Protein AF-A0A523W5K6-F1 (afdb_monomer_lite)

Structure (mmCIF, N/CA/C/O backbone):
data_AF-A0A523W5K6-F1
#
_entry.id   AF-A0A523W5K6-F1
#
loop_
_atom_site.group_PDB
_atom_site.id
_atom_site.type_symbol
_atom_site.label_atom_id
_atom_site.label_alt_id
_atom_site.label_comp_id
_atom_site.label_asym_id
_atom_site.label_entity_id
_atom_site.label_seq_id
_atom_site.pdbx_PDB_ins_code
_atom_site.Cartn_x
_atom_site.Cartn_y
_atom_site.Cartn_z
_atom_site.occupancy
_atom_site.B_iso_or_equiv
_atom_site.auth_seq_id
_atom_site.auth_comp_id
_atom_site.auth_asym_id
_atom_site.auth_atom_id
_atom_site.pdbx_PDB_model_num
ATOM 1 N N . MET A 1 1 ? -30.528 11.003 18.017 1.00 37.56 1 MET A N 1
ATOM 2 C CA . MET A 1 1 ? -29.917 10.177 16.956 1.00 37.56 1 MET A CA 1
ATOM 3 C C . MET A 1 1 ? -28.581 10.808 16.619 1.00 37.56 1 MET A C 1
ATOM 5 O O . MET A 1 1 ? -28.574 11.810 15.917 1.00 37.56 1 MET A O 1
ATOM 9 N N . SER A 1 2 ? -27.481 10.332 17.209 1.00 46.16 2 SER A N 1
ATOM 10 C CA . SER A 1 2 ? -26.152 10.773 16.781 1.00 46.16 2 SER A CA 1
ATOM 11 C C . SER A 1 2 ? -25.841 10.071 15.466 1.00 46.16 2 SER A C 1
ATOM 13 O O . SER A 1 2 ? -25.927 8.848 15.388 1.00 46.16 2 SER A O 1
ATOM 15 N N . LEU A 1 3 ? -25.524 10.841 14.432 1.00 51.44 3 LEU A N 1
ATOM 16 C CA . LEU A 1 3 ? -24.790 10.314 13.292 1.00 51.44 3 LEU A CA 1
ATOM 17 C C . LEU A 1 3 ? -23.447 9.843 13.860 1.00 51.44 3 LEU A C 1
ATOM 19 O O . LEU A 1 3 ? -22.689 10.676 14.356 1.00 51.44 3 LEU A O 1
ATOM 23 N N . GLU A 1 4 ? -23.182 8.535 13.882 1.00 60.28 4 GLU A N 1
ATOM 24 C CA . GLU A 1 4 ? -21.800 8.071 14.009 1.00 60.28 4 GLU A CA 1
ATOM 25 C C . GLU A 1 4 ? -21.025 8.758 12.884 1.00 60.28 4 GLU A C 1
ATOM 27 O O . GLU A 1 4 ? -21.353 8.595 11.706 1.00 60.28 4 GLU A O 1
ATOM 32 N N . ALA A 1 5 ? -20.075 9.620 13.252 1.00 59.53 5 ALA A N 1
ATOM 33 C CA . ALA A 1 5 ? -19.179 10.237 12.291 1.00 59.53 5 ALA A CA 1
ATOM 34 C C . ALA A 1 5 ? -18.540 9.115 11.464 1.00 59.53 5 ALA A C 1
ATOM 36 O O . ALA A 1 5 ? -18.206 8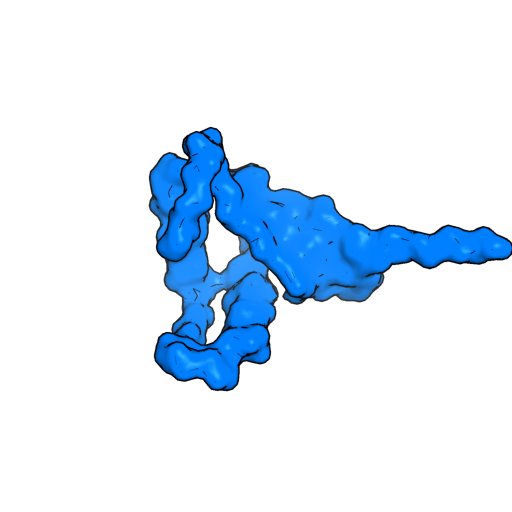.066 12.014 1.00 59.53 5 ALA A O 1
ATOM 37 N N . CYS A 1 6 ? -18.442 9.312 10.148 1.00 60.97 6 CYS A N 1
ATOM 38 C CA . CYS A 1 6 ? -17.897 8.323 9.224 1.00 60.97 6 CYS A CA 1
ATOM 39 C C . CYS A 1 6 ? -16.566 7.794 9.782 1.00 60.97 6 CYS A C 1
ATOM 41 O O . CYS A 1 6 ? -15.587 8.531 9.827 1.00 60.97 6 CYS A O 1
ATOM 43 N N . LYS A 1 7 ? -16.563 6.541 10.265 1.00 84.75 7 LYS A N 1
ATOM 44 C CA . LYS A 1 7 ? -15.457 5.940 11.035 1.00 84.75 7 LYS A CA 1
ATOM 45 C C . LYS A 1 7 ? -14.155 5.837 10.237 1.00 84.75 7 LYS A C 1
ATOM 47 O O . LYS A 1 7 ? -13.101 5.609 10.817 1.00 84.75 7 LYS A O 1
ATOM 52 N N . TYR A 1 8 ? -14.248 5.988 8.921 1.00 92.19 8 TYR A N 1
ATOM 53 C CA . TYR A 1 8 ? -13.129 5.881 8.010 1.00 92.19 8 TYR A CA 1
ATOM 54 C C . TYR A 1 8 ? -13.066 7.090 7.088 1.00 92.19 8 TYR A C 1
ATOM 56 O O . TYR A 1 8 ? -14.096 7.570 6.599 1.00 92.19 8 TYR A O 1
ATOM 64 N N . LYS A 1 9 ? -11.842 7.538 6.828 1.00 94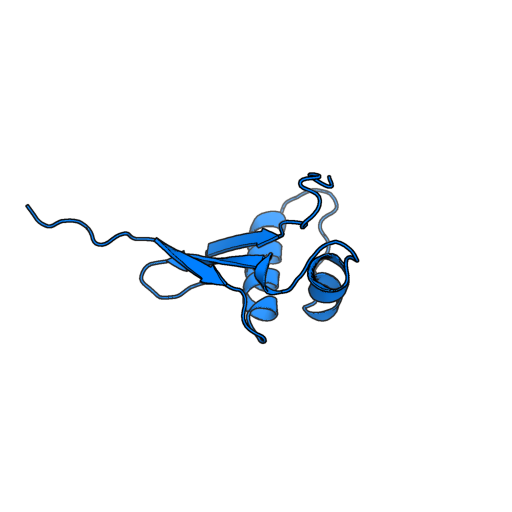.69 9 LYS A N 1
ATOM 65 C CA . LYS A 1 9 ? -11.510 8.617 5.902 1.00 94.69 9 LYS A CA 1
ATOM 66 C C . LYS A 1 9 ? -10.585 8.067 4.826 1.00 94.69 9 LYS A C 1
ATOM 68 O O . LYS A 1 9 ? -9.702 7.268 5.113 1.00 94.69 9 LYS A O 1
ATOM 73 N N . ILE A 1 10 ? -10.794 8.499 3.587 1.00 95.19 10 ILE A N 1
ATOM 74 C CA . ILE A 1 10 ? -9.891 8.194 2.476 1.00 95.19 10 ILE A CA 1
ATOM 75 C C . ILE A 1 10 ? -9.120 9.465 2.144 1.00 95.19 10 ILE A C 1
ATOM 77 O O . ILE A 1 10 ? -9.722 10.536 2.017 1.00 95.19 10 ILE A O 1
ATOM 81 N N . ARG A 1 11 ? -7.805 9.347 1.985 1.00 95.25 11 ARG A N 1
ATOM 82 C CA . ARG A 1 11 ? -6.941 10.424 1.498 1.00 95.25 11 ARG A CA 1
ATOM 83 C C . ARG A 1 11 ? -5.934 9.907 0.478 1.00 95.25 11 ARG A C 1
ATOM 85 O O . ARG A 1 11 ? -5.747 8.701 0.329 1.00 95.25 11 ARG A O 1
ATOM 92 N N . SER A 1 12 ? -5.300 10.832 -0.231 1.00 94.81 12 SER A N 1
ATOM 93 C CA . SER A 1 12 ? -4.136 10.520 -1.056 1.00 94.81 12 SER A CA 1
ATOM 94 C C . SER A 1 12 ? -2.942 10.151 -0.175 1.00 94.81 12 SER A C 1
ATOM 96 O O . SER A 1 12 ? -2.826 10.610 0.965 1.00 94.81 12 SER A O 1
ATOM 98 N N . PHE A 1 13 ? -2.067 9.320 -0.725 1.00 95.38 13 PHE A N 1
ATOM 99 C CA . PHE A 1 13 ? -0.785 8.969 -0.131 1.00 95.38 13 PHE A CA 1
ATOM 100 C C . PHE A 1 13 ? 0.136 10.185 0.039 1.00 95.38 13 PHE A C 1
ATOM 102 O O . PHE A 1 13 ? 0.269 11.031 -0.852 1.00 95.38 13 PHE A O 1
ATOM 109 N N . GLU A 1 14 ? 0.842 10.206 1.161 1.00 95.44 14 GLU A N 1
ATOM 110 C CA . GLU A 1 14 ? 1.861 11.176 1.532 1.00 95.44 14 GLU A CA 1
ATOM 111 C C . GLU A 1 14 ? 3.200 10.470 1.798 1.00 95.44 14 GLU A C 1
ATOM 113 O O . GLU A 1 14 ? 3.256 9.290 2.149 1.00 95.44 14 GLU A O 1
ATOM 118 N N . ASP A 1 15 ? 4.312 11.188 1.607 1.00 94.75 15 ASP A N 1
ATOM 119 C CA . ASP A 1 15 ? 5.631 10.594 1.854 1.00 94.75 15 ASP A CA 1
ATOM 120 C C . ASP A 1 15 ? 5.781 10.309 3.353 1.00 94.75 15 ASP A C 1
ATOM 122 O O . ASP A 1 15 ? 5.619 11.206 4.178 1.00 94.75 15 ASP A O 1
ATOM 126 N N . GLY A 1 16 ? 6.110 9.067 3.703 1.00 93.88 16 GLY A N 1
ATOM 127 C CA . GLY A 1 16 ? 6.129 8.590 5.087 1.00 93.88 16 GLY A CA 1
ATOM 128 C C . GLY A 1 16 ? 5.097 7.498 5.364 1.00 93.88 16 GLY A C 1
ATOM 129 O O . GLY A 1 16 ? 5.385 6.598 6.160 1.00 93.88 16 GLY A O 1
ATOM 130 N N . ASP A 1 17 ? 3.966 7.500 4.645 1.00 95.44 17 ASP A N 1
ATOM 131 C CA . ASP A 1 17 ? 2.894 6.501 4.803 1.00 95.44 17 ASP A CA 1
ATOM 132 C C . ASP A 1 17 ? 3.378 5.075 4.533 1.00 95.44 17 ASP A C 1
ATOM 134 O O . ASP A 1 17 ? 2.829 4.107 5.057 1.00 95.44 17 ASP A O 1
ATOM 138 N N . GLU A 1 18 ? 4.429 4.919 3.721 1.00 95.38 18 GLU A N 1
ATOM 139 C CA . GLU A 1 18 ? 4.981 3.604 3.401 1.00 95.38 18 GLU A CA 1
ATOM 140 C C . GLU A 1 18 ? 5.394 2.803 4.646 1.00 95.38 18 GLU A C 1
ATOM 142 O O . GLU A 1 18 ? 5.371 1.575 4.607 1.00 95.38 18 GLU A O 1
ATOM 147 N N . ASN A 1 19 ? 5.728 3.472 5.755 1.00 95.81 19 ASN A N 1
ATOM 148 C CA . ASN A 1 19 ? 6.069 2.802 7.006 1.00 95.81 19 ASN A CA 1
ATOM 149 C C . ASN A 1 19 ? 4.845 2.124 7.629 1.00 95.81 19 ASN A C 1
ATOM 151 O O . ASN A 1 19 ? 4.903 0.939 7.957 1.00 95.81 19 ASN A O 1
ATOM 155 N N . GLU A 1 20 ? 3.731 2.846 7.755 1.00 96.19 20 GLU A N 1
ATOM 156 C CA . GLU A 1 20 ? 2.489 2.297 8.305 1.00 96.19 20 GLU A CA 1
ATOM 157 C C . GLU A 1 20 ? 1.852 1.281 7.358 1.00 96.19 20 GLU A C 1
ATOM 159 O O . GLU A 1 20 ? 1.372 0.239 7.799 1.00 96.19 20 GLU A O 1
ATOM 164 N N . ILE A 1 21 ? 1.924 1.520 6.047 1.00 95.50 21 ILE A N 1
ATOM 165 C CA . ILE A 1 21 ? 1.438 0.585 5.027 1.00 95.50 21 ILE A CA 1
ATOM 166 C C . ILE A 1 21 ? 2.184 -0.752 5.098 1.00 95.50 21 ILE A C 1
ATOM 168 O O . ILE A 1 21 ? 1.559 -1.813 5.035 1.00 95.50 21 ILE A O 1
ATOM 172 N N . VAL A 1 22 ? 3.512 -0.724 5.228 1.00 95.25 22 VAL A N 1
ATOM 173 C CA . VAL A 1 22 ? 4.321 -1.943 5.357 1.00 95.25 22 VAL A CA 1
ATOM 174 C C . VAL A 1 22 ? 4.025 -2.656 6.672 1.00 95.25 22 VAL A C 1
ATOM 176 O O . VAL A 1 22 ? 3.809 -3.863 6.656 1.00 95.25 22 VAL A O 1
ATOM 179 N N . GLN A 1 23 ? 3.920 -1.929 7.788 1.00 95.31 23 GLN A N 1
ATOM 180 C CA . GLN A 1 23 ? 3.539 -2.520 9.076 1.00 95.31 23 GLN A CA 1
ATOM 181 C C . GLN A 1 23 ? 2.146 -3.161 9.026 1.00 95.31 23 GLN A C 1
ATOM 183 O O . GLN A 1 23 ? 1.949 -4.260 9.545 1.00 95.31 23 GLN A O 1
ATOM 188 N N . LEU A 1 24 ? 1.185 -2.508 8.368 1.00 94.88 24 LEU A N 1
ATOM 189 C CA . LEU A 1 24 ? -0.148 -3.052 8.133 1.00 94.88 24 LEU A CA 1
ATOM 190 C C . LEU A 1 24 ? -0.078 -4.326 7.287 1.00 94.88 24 LEU A C 1
ATOM 192 O O . LEU A 1 24 ? -0.696 -5.325 7.651 1.00 94.88 24 LEU A O 1
ATOM 196 N N . PHE A 1 25 ? 0.672 -4.306 6.182 1.00 92.88 25 PHE A N 1
ATOM 197 C CA . PHE A 1 25 ? 0.848 -5.474 5.322 1.00 92.88 25 PHE A CA 1
ATOM 198 C C . PHE A 1 25 ? 1.446 -6.644 6.106 1.00 92.88 25 PHE A C 1
ATOM 200 O O . PHE A 1 25 ? 0.886 -7.739 6.096 1.00 92.88 25 PHE A O 1
ATOM 207 N N . ASP A 1 26 ? 2.543 -6.403 6.821 1.00 93.19 26 ASP A N 1
ATOM 208 C CA . ASP A 1 26 ? 3.243 -7.427 7.585 1.00 93.19 26 ASP A CA 1
ATOM 209 C C . ASP A 1 26 ? 2.351 -8.010 8.685 1.00 93.19 26 ASP A C 1
ATOM 211 O O . ASP A 1 26 ? 2.319 -9.222 8.868 1.00 93.19 26 ASP A O 1
ATOM 215 N N . ARG A 1 27 ? 1.552 -7.173 9.360 1.00 93.50 27 ARG A N 1
ATOM 216 C CA . ARG A 1 27 ? 0.584 -7.615 10.374 1.00 93.50 27 ARG A CA 1
ATOM 217 C C . ARG A 1 27 ? -0.537 -8.480 9.796 1.00 93.50 27 ARG A C 1
ATOM 219 O O . ARG A 1 27 ? -0.973 -9.414 10.456 1.00 93.50 27 ARG A O 1
ATOM 226 N N . ILE A 1 28 ? -1.060 -8.137 8.619 1.00 93.25 28 ILE A N 1
ATOM 227 C CA . ILE A 1 28 ? -2.213 -8.833 8.024 1.00 93.25 28 ILE A CA 1
ATOM 228 C C . ILE A 1 28 ? -1.792 -10.136 7.342 1.00 93.25 28 ILE A C 1
ATOM 230 O O . ILE A 1 28 ? -2.529 -11.118 7.390 1.00 93.25 28 ILE A O 1
ATOM 234 N N . TYR A 1 29 ? -0.619 -10.152 6.709 1.00 91.19 29 TYR A N 1
ATOM 235 C CA . TYR A 1 29 ? -0.151 -11.284 5.913 1.00 91.19 29 TYR A CA 1
ATOM 236 C C . TYR A 1 29 ? 0.890 -12.160 6.624 1.00 91.19 29 TYR A C 1
ATOM 238 O O . TYR A 1 29 ? 1.332 -13.129 6.010 1.00 91.19 29 TYR A O 1
ATOM 246 N N . SER A 1 30 ? 1.257 -11.887 7.887 1.00 93.88 30 SER A N 1
ATOM 247 C CA . SER A 1 30 ? 2.291 -12.642 8.627 1.00 93.88 30 SER A CA 1
ATOM 248 C C . SER A 1 30 ? 2.085 -14.155 8.609 1.00 93.88 30 SER A C 1
ATOM 250 O O . SER A 1 30 ? 3.051 -14.915 8.563 1.00 93.88 30 SER A O 1
ATOM 252 N N . ASP A 1 31 ? 0.824 -14.582 8.627 1.00 93.69 31 ASP A N 1
ATOM 253 C CA . ASP A 1 31 ? 0.438 -15.988 8.738 1.00 93.69 31 ASP A CA 1
ATOM 254 C C . ASP A 1 31 ? 0.204 -16.642 7.365 1.00 93.69 31 ASP A C 1
ATOM 256 O O . ASP A 1 31 ? -0.111 -17.831 7.272 1.00 93.69 31 ASP A O 1
ATOM 260 N N . TYR A 1 32 ? 0.348 -15.881 6.276 1.00 93.19 32 TYR A N 1
ATOM 261 C CA . TYR A 1 32 ? 0.145 -16.377 4.923 1.00 93.19 32 TYR A CA 1
ATOM 262 C C . TYR A 1 32 ? 1.357 -17.185 4.438 1.00 93.19 32 TYR A C 1
ATOM 264 O O . TYR A 1 32 ? 2.511 -16.765 4.548 1.00 93.19 32 TYR A O 1
ATOM 272 N N . GLY A 1 33 ? 1.106 -18.356 3.848 1.00 91.69 33 GLY A N 1
ATOM 273 C CA . GLY A 1 33 ? 2.165 -19.201 3.294 1.00 91.69 33 GLY A CA 1
ATOM 274 C C . GLY A 1 33 ? 2.940 -18.484 2.183 1.00 91.69 33 GLY A C 1
ATOM 275 O O . GLY A 1 33 ? 2.357 -18.076 1.183 1.00 91.69 33 GLY A O 1
ATOM 276 N N . GLY A 1 34 ? 4.259 -18.345 2.347 1.00 87.19 34 GLY A N 1
ATOM 277 C CA . GLY A 1 34 ? 5.112 -17.598 1.412 1.00 87.19 34 GLY A CA 1
ATOM 278 C C . GLY A 1 34 ? 5.238 -16.102 1.722 1.00 87.19 34 GLY A C 1
ATOM 279 O O . GLY A 1 34 ? 5.792 -15.360 0.912 1.00 87.19 34 GLY A O 1
ATOM 280 N N . PHE A 1 35 ? 4.751 -15.655 2.882 1.00 88.94 35 PHE A N 1
ATOM 281 C CA . PHE A 1 35 ? 4.975 -14.300 3.370 1.00 88.94 35 PHE A CA 1
ATOM 282 C C . PHE A 1 35 ? 6.469 -13.991 3.559 1.00 88.94 35 PHE A C 1
ATOM 284 O O . PHE A 1 35 ? 7.254 -14.816 4.030 1.00 88.94 35 PHE A O 1
ATOM 291 N N . THR A 1 36 ? 6.843 -12.761 3.213 1.00 89.00 36 THR A N 1
ATOM 292 C CA . THR A 1 36 ? 8.135 -12.156 3.533 1.00 89.00 36 THR A CA 1
ATOM 293 C C . THR A 1 36 ? 7.890 -10.748 4.042 1.00 89.00 36 THR A C 1
ATOM 295 O O . THR A 1 36 ? 7.054 -10.035 3.479 1.00 89.00 36 THR A O 1
ATOM 298 N N . LEU A 1 37 ? 8.665 -10.343 5.051 1.00 90.06 37 LEU A N 1
ATOM 299 C CA . LEU A 1 37 ? 8.680 -8.965 5.531 1.00 90.06 37 LEU A CA 1
ATOM 300 C C . LEU A 1 37 ? 8.963 -8.026 4.363 1.00 90.06 37 LEU A C 1
ATOM 302 O O . LEU A 1 37 ? 9.878 -8.274 3.563 1.00 90.06 37 LEU A O 1
ATOM 306 N N . LYS A 1 38 ? 8.170 -6.963 4.261 1.00 88.50 38 LYS A N 1
ATOM 307 C CA . LYS A 1 38 ? 8.407 -5.908 3.280 1.00 88.50 38 LYS A CA 1
ATOM 308 C C . LYS A 1 38 ? 9.185 -4.778 3.935 1.00 88.50 38 LYS A C 1
ATOM 310 O O . LYS A 1 38 ? 9.120 -4.559 5.136 1.00 88.50 38 LYS A O 1
ATOM 315 N N . THR A 1 39 ? 9.949 -4.053 3.129 1.00 94.75 39 THR A N 1
ATOM 316 C CA . THR A 1 39 ? 10.531 -2.778 3.554 1.00 94.75 39 THR A CA 1
ATOM 317 C C . THR A 1 39 ? 9.806 -1.633 2.850 1.00 94.75 39 THR A C 1
ATOM 319 O O . THR A 1 39 ? 9.246 -1.845 1.764 1.00 94.75 39 THR A O 1
ATOM 322 N N . PRO A 1 40 ? 9.835 -0.414 3.413 1.00 95.69 40 PRO A N 1
ATOM 323 C CA . PRO A 1 40 ? 9.384 0.795 2.729 1.00 95.69 40 PRO A CA 1
ATOM 324 C C . PRO A 1 40 ? 9.937 0.921 1.301 1.00 95.69 40 PRO A C 1
ATOM 326 O O . PRO A 1 40 ? 9.205 1.215 0.358 1.00 95.69 40 PRO A O 1
ATOM 329 N N . GLU A 1 41 ? 11.224 0.627 1.098 1.00 94.88 41 GLU A N 1
ATOM 330 C CA . GLU A 1 41 ? 11.875 0.693 -0.215 1.00 94.88 41 GLU A CA 1
ATOM 331 C C . GLU A 1 41 ? 11.315 -0.342 -1.188 1.00 94.88 41 GLU A C 1
ATOM 333 O O . GLU A 1 41 ? 11.081 -0.023 -2.358 1.00 94.88 41 GLU A O 1
ATOM 338 N N . TYR A 1 42 ? 11.085 -1.568 -0.710 1.00 92.81 42 TYR A N 1
ATOM 339 C CA . TYR A 1 42 ? 10.474 -2.623 -1.508 1.00 92.81 42 TYR A CA 1
ATOM 340 C C . TYR A 1 42 ? 9.051 -2.235 -1.917 1.00 92.81 42 TYR A C 1
ATOM 342 O O . TYR A 1 42 ? 8.702 -2.343 -3.091 1.00 92.81 42 TYR A O 1
ATOM 350 N N . TRP A 1 43 ? 8.246 -1.719 -0.984 1.00 93.38 43 TRP A N 1
ATOM 351 C CA . TRP A 1 43 ? 6.891 -1.262 -1.285 1.00 93.38 43 TRP A CA 1
ATOM 352 C C . TRP A 1 43 ? 6.887 -0.121 -2.310 1.00 93.38 43 TRP A C 1
ATOM 354 O O . TRP A 1 43 ? 6.136 -0.183 -3.283 1.00 93.38 43 TRP A O 1
ATOM 364 N N . ARG A 1 44 ? 7.780 0.872 -2.174 1.00 93.38 44 ARG A N 1
ATOM 365 C CA . ARG A 1 44 ? 7.916 1.966 -3.154 1.00 93.38 44 ARG A CA 1
ATOM 366 C C . ARG A 1 44 ? 8.290 1.447 -4.538 1.00 93.38 44 ARG A C 1
ATOM 368 O O . ARG A 1 44 ? 7.741 1.913 -5.531 1.00 93.38 44 ARG A O 1
ATOM 375 N N . TRP A 1 45 ? 9.216 0.491 -4.621 1.00 91.69 45 TRP A N 1
ATOM 376 C CA . TRP A 1 45 ? 9.558 -0.149 -5.892 1.00 91.69 45 TRP A CA 1
ATOM 377 C C . TRP A 1 45 ? 8.365 -0.900 -6.489 1.00 91.69 45 TRP A C 1
ATOM 379 O O . TRP A 1 45 ? 8.076 -0.742 -7.673 1.00 91.69 45 TRP A O 1
ATOM 389 N N . CYS A 1 46 ? 7.645 -1.660 -5.665 1.00 88.94 46 CYS A N 1
ATOM 390 C CA . CYS A 1 46 ? 6.487 -2.417 -6.102 1.00 88.94 46 CYS A CA 1
ATOM 391 C C . CYS A 1 46 ? 5.292 -1.551 -6.471 1.00 88.94 46 CYS A C 1
ATOM 393 O O . CYS A 1 46 ? 4.532 -2.017 -7.300 1.00 88.94 46 CYS A O 1
ATOM 395 N N . CYS A 1 47 ? 5.086 -0.374 -5.880 1.00 90.19 47 CYS A N 1
ATOM 396 C CA . CYS A 1 47 ? 3.855 0.402 -6.050 1.00 90.19 47 CYS A CA 1
ATOM 397 C C . CYS A 1 47 ? 4.106 1.729 -6.772 1.00 90.19 47 CYS A C 1
ATOM 399 O O . CYS A 1 47 ? 3.602 1.915 -7.872 1.00 90.19 47 CYS A O 1
ATOM 401 N N . LEU A 1 48 ? 4.930 2.615 -6.202 1.00 89.19 48 LEU A N 1
ATOM 402 C CA . LEU A 1 48 ? 5.153 3.974 -6.723 1.00 89.19 48 LEU A CA 1
ATOM 403 C C . LEU A 1 48 ? 6.059 4.041 -7.955 1.00 89.19 48 LEU A C 1
ATOM 405 O O . LEU A 1 48 ? 5.996 5.000 -8.710 1.00 89.19 48 LEU A O 1
ATOM 409 N N . LYS A 1 49 ? 6.947 3.061 -8.153 1.00 89.06 49 LYS A N 1
ATOM 410 C CA . LYS A 1 49 ? 7.836 3.023 -9.329 1.00 89.06 49 LYS A CA 1
ATOM 411 C C . LYS A 1 49 ? 7.240 2.249 -10.506 1.00 89.06 49 LYS A C 1
ATOM 413 O O . LYS A 1 49 ? 7.947 2.006 -11.486 1.00 89.06 49 LYS A O 1
ATOM 418 N N . ARG A 1 50 ? 5.972 1.829 -10.423 1.00 87.00 50 ARG A N 1
ATOM 419 C CA . ARG A 1 50 ? 5.285 1.222 -11.566 1.00 87.00 50 ARG A CA 1
ATOM 420 C C . ARG A 1 50 ? 5.040 2.308 -12.620 1.00 87.00 50 ARG A C 1
ATOM 422 O O . ARG A 1 50 ? 4.503 3.347 -12.262 1.00 87.00 50 ARG A O 1
ATOM 429 N N . PRO A 1 51 ? 5.351 2.068 -13.907 1.00 87.56 51 PRO A N 1
ATOM 430 C CA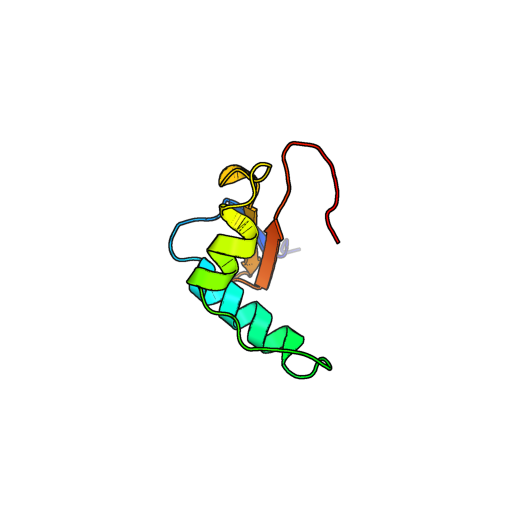 . PRO A 1 51 ? 5.168 3.071 -14.961 1.00 87.56 51 PRO A CA 1
ATOM 431 C C . PRO A 1 51 ? 3.740 3.606 -15.123 1.00 87.56 51 PRO A C 1
ATOM 433 O O . PRO A 1 51 ? 3.558 4.652 -15.727 1.00 87.56 51 PRO A O 1
ATOM 436 N N . ASP A 1 52 ? 2.742 2.866 -14.639 1.00 88.81 52 ASP A N 1
ATOM 437 C CA . ASP A 1 52 ? 1.320 3.204 -14.759 1.00 88.81 52 ASP A CA 1
ATOM 438 C C . ASP A 1 52 ? 0.716 3.729 -13.445 1.00 88.81 52 ASP A C 1
ATOM 440 O O . ASP A 1 52 ? -0.485 3.957 -13.372 1.00 88.81 52 ASP A O 1
ATOM 444 N N . VAL A 1 53 ? 1.518 3.887 -12.388 1.00 89.00 53 VAL A N 1
ATOM 445 C CA . VAL A 1 53 ? 1.049 4.366 -11.082 1.00 89.00 53 VAL A CA 1
ATOM 446 C C . VAL A 1 53 ? 1.657 5.731 -10.808 1.00 89.00 53 VAL A C 1
ATOM 448 O O . VAL A 1 53 ? 2.860 5.855 -10.598 1.00 89.00 53 VAL A O 1
ATOM 451 N N . GLU A 1 54 ? 0.793 6.736 -10.751 1.00 89.94 54 GLU A N 1
ATOM 452 C CA . GLU A 1 54 ? 1.130 8.057 -10.226 1.00 89.94 54 GLU A CA 1
ATOM 453 C C . GLU A 1 54 ? 0.880 8.099 -8.713 1.00 89.94 54 GLU A C 1
ATOM 455 O O . GLU A 1 54 ? 0.106 7.300 -8.172 1.00 89.94 54 GLU A O 1
ATOM 460 N N . LYS A 1 55 ? 1.507 9.047 -8.009 1.00 88.81 55 LYS A N 1
ATOM 461 C CA . LYS A 1 55 ? 1.369 9.179 -6.547 1.00 88.81 55 LYS A CA 1
ATOM 462 C C . LYS A 1 55 ? -0.091 9.393 -6.132 1.00 88.81 55 LYS A C 1
ATOM 464 O O . LYS A 1 55 ? -0.548 8.830 -5.141 1.00 88.81 55 LYS A O 1
ATOM 469 N N . GLU A 1 56 ? -0.843 10.142 -6.932 1.00 89.06 56 GLU A N 1
ATOM 470 C CA . GLU A 1 56 ? -2.267 10.427 -6.742 1.00 89.06 56 GLU A CA 1
ATOM 471 C C . GLU A 1 56 ? -3.156 9.188 -6.936 1.00 89.06 56 GLU A C 1
ATOM 473 O O . GLU A 1 56 ? -4.302 9.182 -6.488 1.00 89.06 56 GLU A O 1
ATOM 478 N N . GLY A 1 57 ? -2.634 8.136 -7.577 1.00 89.88 57 GLY A N 1
ATOM 479 C CA . GLY A 1 57 ? -3.290 6.837 -7.730 1.00 89.88 57 GLY A CA 1
ATOM 480 C C . GLY A 1 57 ? -3.185 5.943 -6.492 1.00 89.88 57 GLY A C 1
ATOM 481 O O . GLY A 1 57 ? -3.718 4.831 -6.497 1.00 89.88 57 GLY A O 1
ATOM 482 N N . VAL A 1 58 ? -2.506 6.396 -5.432 1.00 93.44 58 VAL A N 1
ATOM 483 C CA . VAL A 1 58 ? -2.419 5.676 -4.160 1.00 93.44 58 VAL A CA 1
ATOM 484 C C . VAL A 1 58 ? -3.3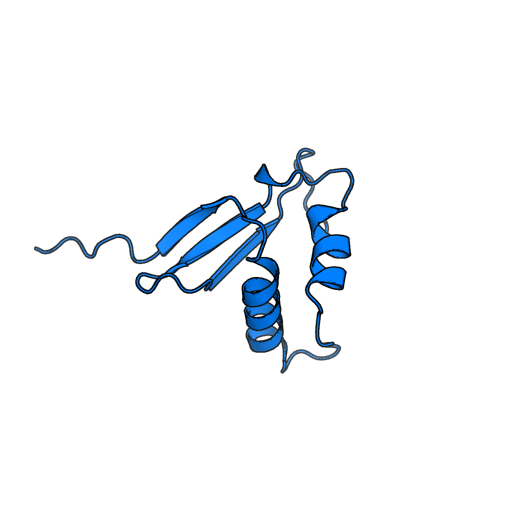52 6.310 -3.134 1.00 93.44 58 VAL A C 1
ATOM 486 O O . VAL A 1 58 ? -3.181 7.459 -2.722 1.00 93.44 58 VAL A O 1
ATOM 489 N N . PHE A 1 59 ? -4.328 5.522 -2.697 1.00 95.44 59 PHE A N 1
ATOM 490 C CA . PHE A 1 59 ? -5.313 5.905 -1.694 1.00 95.44 59 PHE A CA 1
ATOM 491 C C . PHE A 1 59 ? -5.003 5.218 -0.373 1.00 95.44 59 PHE A C 1
ATOM 493 O O . PHE A 1 59 ? -4.732 4.018 -0.346 1.00 95.44 59 PHE A O 1
ATOM 500 N N . VAL A 1 60 ? -5.098 5.968 0.717 1.00 96.62 60 VAL A N 1
ATOM 501 C CA . VAL A 1 60 ? -4.894 5.504 2.088 1.00 96.62 60 VAL A CA 1
ATOM 502 C C . VAL A 1 60 ? -6.208 5.643 2.846 1.00 96.62 60 VAL A C 1
ATOM 504 O O . VAL A 1 60 ? -6.916 6.642 2.700 1.00 96.62 60 VAL A O 1
ATOM 507 N N . VAL A 1 61 ? -6.548 4.619 3.624 1.00 96.50 61 VAL A N 1
ATOM 508 C CA . VAL A 1 61 ? -7.728 4.592 4.489 1.00 96.50 61 VAL A CA 1
ATOM 509 C C . VAL A 1 61 ? -7.272 4.722 5.933 1.00 96.50 61 VAL A C 1
ATOM 511 O O . VAL A 1 61 ? -6.502 3.891 6.414 1.00 96.50 61 VAL A O 1
ATOM 514 N N . GLU A 1 62 ? -7.792 5.735 6.611 1.00 96.00 62 GLU A N 1
ATOM 515 C CA . GLU A 1 62 ? -7.564 6.012 8.028 1.00 96.00 62 GLU A CA 1
ATOM 516 C C . GLU A 1 62 ? -8.825 5.685 8.830 1.00 96.00 62 GLU A C 1
ATOM 518 O O . GLU A 1 62 ? -9.939 5.890 8.335 1.00 96.00 62 GLU A O 1
ATOM 523 N N . ASP A 1 63 ? -8.667 5.178 10.053 1.00 93.50 63 ASP A N 1
ATOM 524 C CA . ASP A 1 63 ? -9.764 5.088 11.021 1.00 93.50 63 ASP A CA 1
ATOM 525 C C . ASP A 1 63 ? -9.956 6.394 11.818 1.00 93.50 63 ASP A C 1
ATOM 527 O O . ASP A 1 63 ? -9.313 7.411 11.556 1.00 93.50 63 ASP A O 1
ATOM 531 N N . GLY A 1 64 ? -10.892 6.394 12.772 1.00 88.88 64 GLY A N 1
ATOM 532 C CA . GLY A 1 64 ? -11.200 7.566 13.599 1.00 88.88 64 GLY A CA 1
ATOM 533 C C . GLY A 1 64 ? -10.069 8.016 14.532 1.00 88.88 64 GLY A C 1
ATOM 534 O O . GLY A 1 64 ? -10.153 9.123 15.055 1.00 88.88 64 GLY A O 1
ATOM 535 N N . ASP A 1 65 ? -9.040 7.185 14.712 1.00 90.31 65 ASP A N 1
ATOM 536 C CA . ASP A 1 65 ? -7.839 7.467 15.502 1.00 90.31 65 ASP A CA 1
ATOM 537 C C . ASP A 1 65 ? -6.633 7.796 14.592 1.00 90.31 65 ASP A C 1
ATOM 539 O O . ASP A 1 65 ? -5.494 7.800 15.053 1.00 90.31 65 ASP A O 1
ATOM 543 N N . GLU A 1 66 ? -6.884 8.063 13.302 1.00 90.00 66 GLU A N 1
ATOM 544 C CA . GLU A 1 66 ? -5.888 8.395 12.270 1.00 90.00 66 GLU A CA 1
ATOM 545 C C . GLU A 1 66 ? -4.886 7.267 11.960 1.00 90.00 66 GLU A C 1
ATOM 547 O O . GLU A 1 66 ? -3.861 7.507 11.329 1.00 90.00 66 GLU A O 1
ATOM 552 N N . ASN A 1 67 ? -5.185 6.015 12.329 1.00 92.50 67 ASN A N 1
ATOM 553 C CA . ASN A 1 67 ? -4.322 4.886 11.975 1.00 92.50 67 ASN A CA 1
ATOM 554 C C . ASN A 1 67 ? -4.572 4.441 10.536 1.00 92.50 67 ASN A C 1
ATOM 556 O O . ASN A 1 67 ? -5.728 4.277 10.125 1.00 92.50 67 ASN A O 1
ATOM 560 N N . VAL A 1 68 ? -3.507 4.112 9.799 1.00 95.44 68 VAL A N 1
ATOM 561 C CA . VAL A 1 68 ? -3.651 3.482 8.482 1.00 95.44 68 VAL A CA 1
ATOM 562 C C . VAL A 1 68 ? -4.207 2.061 8.630 1.00 95.44 68 VAL A C 1
ATOM 564 O O . VAL A 1 68 ? -3.571 1.151 9.166 1.00 95.44 68 VAL A O 1
ATOM 567 N N . VAL A 1 69 ? -5.412 1.847 8.102 1.00 95.69 69 VAL A N 1
ATOM 568 C CA . VAL A 1 69 ? -6.133 0.561 8.157 1.00 95.69 69 VAL A CA 1
ATOM 569 C C . VAL A 1 69 ? -6.312 -0.093 6.791 1.00 95.69 69 VAL A C 1
ATOM 571 O O . VAL A 1 69 ? -6.741 -1.244 6.707 1.00 95.69 69 VAL A O 1
ATOM 574 N N . GLY A 1 70 ? -5.962 0.608 5.715 1.00 94.56 70 GLY A N 1
ATOM 575 C CA . GLY A 1 70 ? -6.017 0.077 4.361 1.00 94.56 70 GLY A CA 1
ATOM 576 C C . GLY A 1 70 ? -5.345 0.996 3.355 1.00 94.56 70 GLY A C 1
ATOM 577 O O . GLY A 1 70 ? -5.128 2.177 3.616 1.00 94.56 70 GLY A O 1
ATOM 578 N N . TYR A 1 71 ? -5.031 0.451 2.185 1.00 95.19 71 TYR A N 1
ATOM 579 C CA . TYR A 1 71 ? -4.567 1.235 1.049 1.00 95.19 71 TYR A CA 1
ATOM 580 C C . TYR A 1 71 ? -4.943 0.549 -0.266 1.00 95.19 71 TYR A C 1
ATOM 582 O O . TYR A 1 71 ? -5.145 -0.666 -0.312 1.00 95.19 71 TYR A O 1
ATOM 590 N N . ALA A 1 72 ? -5.026 1.333 -1.335 1.00 93.38 72 ALA A N 1
ATOM 591 C CA . ALA A 1 72 ? -5.212 0.846 -2.694 1.00 93.38 72 ALA A CA 1
ATOM 592 C C . ALA A 1 72 ? -4.239 1.561 -3.631 1.00 93.38 72 ALA A C 1
ATOM 594 O O . ALA A 1 72 ? -4.059 2.773 -3.537 1.00 93.38 72 ALA A O 1
ATOM 595 N N . VAL A 1 73 ? -3.628 0.804 -4.540 1.00 92.38 73 VAL A N 1
ATOM 596 C CA . VAL A 1 73 ? -2.738 1.321 -5.584 1.00 92.38 73 VAL A CA 1
ATOM 597 C C . VAL A 1 73 ? -3.439 1.117 -6.917 1.00 92.38 73 VAL A C 1
ATOM 599 O O . VAL A 1 73 ? -3.678 -0.021 -7.321 1.00 92.38 73 VAL A O 1
ATOM 602 N N . VAL A 1 74 ? -3.791 2.213 -7.580 1.00 89.44 74 VAL A N 1
ATOM 603 C CA . VAL A 1 74 ? -4.572 2.210 -8.818 1.00 89.44 74 VAL A CA 1
ATOM 604 C C . VAL A 1 74 ? -3.721 2.778 -9.945 1.00 89.44 74 VAL A C 1
ATOM 606 O O . VAL A 1 74 ? -3.163 3.867 -9.826 1.00 89.44 74 VAL A O 1
ATOM 609 N N . GLY A 1 75 ? -3.617 2.020 -11.038 1.00 88.06 75 GLY A N 1
ATOM 610 C CA . GLY A 1 75 ? -2.951 2.477 -12.252 1.00 88.06 75 GLY A CA 1
ATOM 611 C C . GLY A 1 75 ? -3.858 3.348 -13.124 1.00 88.06 75 GLY A C 1
ATOM 612 O O . GLY A 1 75 ? -5.081 3.186 -13.121 1.00 88.06 75 GLY A O 1
ATOM 613 N N . GLY A 1 76 ? -3.266 4.254 -13.901 1.00 83.62 76 GLY A N 1
ATOM 614 C CA . GLY A 1 76 ? -3.989 5.141 -14.816 1.00 83.62 76 GLY A CA 1
ATOM 615 C C . GLY A 1 76 ? -4.626 4.413 -16.005 1.00 83.62 76 GLY A C 1
ATOM 616 O O . GLY A 1 76 ? -5.624 4.881 -16.552 1.00 83.62 76 GLY A O 1
ATOM 617 N N . SER A 1 77 ? -4.097 3.248 -16.387 1.00 81.81 77 SER A N 1
ATOM 618 C CA . SER A 1 77 ? -4.601 2.466 -17.523 1.00 81.81 77 SER A CA 1
ATOM 619 C C . SER A 1 77 ? -5.932 1.747 -17.270 1.00 81.81 77 SER A C 1
ATOM 621 O O . SER A 1 77 ? -6.518 1.211 -18.210 1.00 81.81 77 SER A O 1
ATOM 623 N N . GLY A 1 78 ? -6.413 1.703 -16.020 1.00 69.50 78 GLY A N 1
ATOM 624 C CA . GLY A 1 78 ? -7.596 0.924 -15.638 1.00 69.50 78 GLY A CA 1
ATOM 625 C C . GLY A 1 78 ? -7.366 -0.593 -15.614 1.00 69.50 78 GLY A C 1
ATOM 626 O O . GLY A 1 78 ? -8.322 -1.350 -15.448 1.00 69.50 78 GLY A O 1
ATOM 627 N N . ASN A 1 79 ? -6.119 -1.050 -15.763 1.00 65.94 79 ASN A N 1
ATOM 628 C CA . ASN A 1 79 ? -5.759 -2.458 -15.629 1.00 65.94 79 ASN A CA 1
ATOM 629 C C . ASN A 1 79 ? -5.573 -2.831 -14.153 1.00 65.94 79 ASN A C 1
ATOM 631 O O . ASN A 1 79 ? -4.876 -2.143 -13.404 1.00 65.94 79 ASN A O 1
ATOM 635 N N . ILE A 1 80 ? -6.172 -3.951 -13.748 1.00 59.12 80 ILE A N 1
ATOM 636 C CA . ILE A 1 80 ? -5.904 -4.584 -12.456 1.00 59.12 80 ILE A CA 1
ATOM 637 C C . ILE A 1 80 ? -4.729 -5.533 -12.672 1.00 59.12 80 ILE A C 1
ATOM 639 O O . ILE A 1 80 ? -4.825 -6.475 -13.456 1.00 59.12 80 ILE A O 1
ATOM 643 N N . TRP A 1 81 ? -3.616 -5.253 -12.005 1.00 53.69 81 TRP A N 1
ATOM 644 C CA . TRP A 1 81 ? -2.422 -6.087 -12.057 1.00 53.69 81 TRP A CA 1
ATOM 645 C C . TRP A 1 81 ? -2.425 -7.008 -10.833 1.00 53.69 81 TRP A C 1
ATOM 647 O O . TRP A 1 81 ? -2.362 -6.505 -9.709 1.00 53.69 81 TRP A O 1
ATOM 657 N N . GLU A 1 82 ? -2.561 -8.317 -11.074 1.00 42.41 82 GLU A N 1
ATOM 658 C CA . GLU A 1 82 ? -2.497 -9.385 -10.058 1.00 42.41 82 GLU A CA 1
ATOM 659 C C . GLU A 1 82 ? -1.107 -9.507 -9.412 1.00 42.41 82 GLU A C 1
ATOM 661 O O . GLU A 1 82 ? -0.088 -9.340 -10.126 1.00 42.41 82 GLU A O 1
#

Secondary structure (DSSP, 8-state):
------SEEEEE--TTHHHHHHHHHHHHHTTSTT-----HHHHHHHTTTSTT--GGGEEEEEETT--EEEEEE--TT-----

Radius of gyration: 14.29 Å; chains: 1; bounding box: 42×30×34 Å

pLDDT: mean 87.24, std 13.46, range [37.56, 96.62]

Foldseek 3Di:
DDDPDPQKDKDFD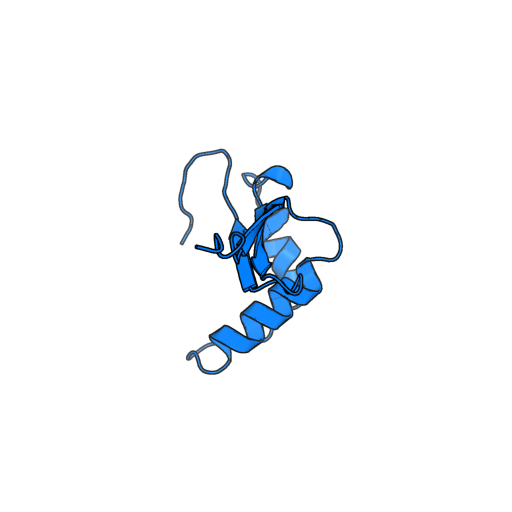DPPCLVLVQVLVCVVCVPPPPDDRDDSVNVCVVAVVDPQFDSRQKMFMAGPVRHTNDIDGHGPVRDDDD

Sequence (82 aa):
MSLEACKYKIRSFEDGDENEIVQLFDRIYSDYGGFTLKTP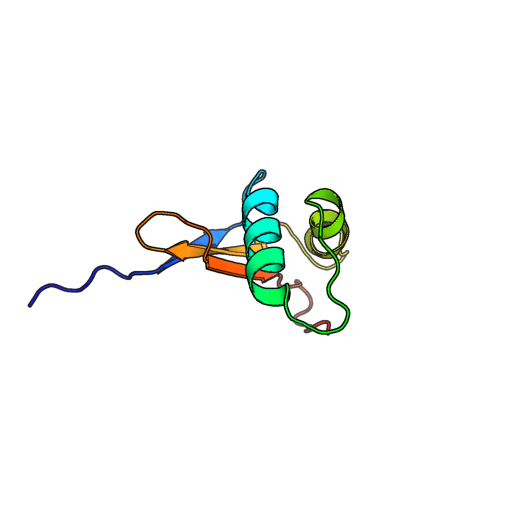EYWRWCCLKRPDVEKEGVFVVEDGDENVVGYAVVGGSGNIWE

=== Feature glossary ===
A reading guide for the features in this record.

Start from the sequence.

  · Sequence gives the chain of amino acids in standard one-letter code (A=alanine, C=cysteine, …, Y=tyrosine), read N→C. It is the only feature that is directly encoded by the gene; all structural features are derived from the folded form of this sequence.

Fold it, and you get atomic coordinates and the backbone conformation that goes with them.

  · The mmCIF table is the protein's shape written out atom by atom. For each backbone N, Cα, C, and carbonyl O, it records an (x, y, z) coordinate triple in Å plus the residue type, chain letter, and residue number.

  · Backbone dihedral angles. Every residue except chain termini has a φ (preceding-C → N → Cα → C) and a ψ (N → Cα → C → next-N). They are reported in degrees following the IUPAC sign convention. Secondary structure is essentially a statement about which (φ, ψ) basin each residue occupies.

  · DSSP 8-state secondary structure assigns each residue one of H (α-helix), G (3₁₀-helix), I (π-helix), E (extended β-strand), B (isolated β-bridge), T (hydrogen-bonded turn), S (bend), or '-' (coil). The assignment is computed from backbone hydrogen-bond geometry via the Kabsch–Sander algorithm.

  · P-SEA three-state annotation labels each residue as helix, strand, or coil based purely on the geometry of the Cα trace. It serves as a fallback when the full backbone (and thus DSSP) is unavailable.

Summarize the fold with a handful of shape descriptors and a per-residue structural alphabet.

  · Radius of gyration (Rg) is the root-mean-square distance of Cα atoms from their centroid — a single number for overall size and compactness. A globular domain of N residues has Rg ≈ 2.2·N^0.38 Å; an extended or disordered chain has a much larger Rg. The Cα contact count is the number of residue pairs whose Cα atoms are within 8 Å and are more than four positions apart in sequence — a standard proxy for tertiary packing density. The bounding box is the smallest axis-aligned box enclosing all Cα atoms.

  · Foldseek's 3Di representation compresses backbone geometry into a per-residue letter drawn from a learned twenty-state alphabet. It captures the tertiary interaction pattern around each residue — which residues are packed against it in space, regardless of where they are in sequence.

  · Accessible surface area quantifies burial. A residue with SASA near zero is packed into the hydrophobic core; one with SASA >100 Å² sits on the surface. Computed here via the Shrake–Rupley numerical algorithm with a 1.4 Å probe.

Ask how reliable the model is.

  · For AlphaFold models, the B-factor field carries pLDDT — the model's own estimate of local accuracy on a 0–100 scale. Regions with pLDDT<50 should be treated as essentially unmodeled; they often correspond to intrinsically disordered segments.

  · For experimental (PDB) structures, the B-factor (temperature factor) quantifies the positional spread of each atom in the crystal — a combination of thermal vibration and static disorder — in units of Å². High B-factors mark flexible loops or poorly resolved regions; low B-factors mark the rigid, well-ordered core.

  · PAE(i, j) answers: if I align the predicted and true structures on residue i, how far off (in Å) do I expect residue j to be? A block-diagonal PAE matrix with low values on the blocks and high values off-diagonal is the signature of a multi-domain protein with confidently predicted domains but uncertain inter-domain orientation.

Place it in context: what it resembles, what it is annotated as, and how it looks.

  · Structural nearest neighbors (via Foldseek easy-search vs the PDB). Reported per hit: target PDB id, E-value, and alignment TM-score. A TM-score above ~0.5 is the conventional threshold for 'same fold'.

  · Functional annotations link the protein to curated databases. InterPro entries identify conserved domains and families by matching the sequence against member-database signatures (Pfam, PROSITE, CDD, …). Gene Ontology (GO) terms describe molecular function, biological process, and cellular component in a controlled vocabulary. CATH places the structure in a hierarchical fold classification (Class/Architecture/Topology/Homologous-superfamily). The organism is the source species.

  · Plot images: a contact map (which residues are close in 3D, as an N×N binary image), a Ramachandran scatter (backbone torsion angles, revealing secondary-structure composition at a glance), and — for AlphaFold structures — a PAE heatmap (pairwise prediction confidence).

  · Structure images are PyMOL renders from six orthogonal camera directions. Cartoon representation draws helices as coils and strands as arrows; sticks shows the backbone as bonds; surface shows the solvent-excluded envelope. Rainbow coloring maps sequence position to hue (blue→red, N→C); chain coloring assigns a distinct color per polypeptide.